Protein AF-A0A9D4T448-F1 (afdb_monomer)

Foldseek 3Di:
DPQDALVNLLVVVVVVCVVCVVVVHRDQEQEDEDDQRPSNVVSCCVPRVNHHYCNPDDPDDPPVVVVVLVVQCVQLVHNDDDPVSSVVSVVVVVVLVVVQVVCVVVVHDGDDDDDD

Solvent-accessible surface area (backbone atoms only — not comparable to full-atom values): 7043 Å² total; per-residue (Å²): 134,86,80,75,52,34,68,61,38,36,56,51,51,50,52,53,52,51,54,31,48,77,71,72,40,82,86,75,60,65,62,45,80,53,87,71,45,64,32,49,55,51,24,44,50,71,78,39,72,84,32,46,72,44,65,82,75,70,100,69,73,70,58,64,63,50,48,48,50,54,50,45,25,66,73,63,70,34,98,72,77,47,71,65,60,47,52,54,46,51,53,53,52,48,55,50,50,51,53,46,50,54,34,47,76,71,70,41,82,78,82,75,81,78,86,128

Organism: Rhipicephalus sanguineus (NCBI:txid34632)

Secondary structure (DSSP, 8-state):
--PPPHHHHHHHHHHHHHHHHHTT-----SEEEE-S-HHHHHHHHHH-TTSEEEES-SSS-THHHHHHHHHHHHHHT-SS--HHHHHHHHHHHHHHHHHHHHHHHTTPPP-PPPP-

Structure (mmCIF, N/CA/C/O backbone):
data_AF-A0A9D4T448-F1
#
_entry.id   AF-A0A9D4T448-F1
#
loop_
_atom_site.group_PDB
_atom_site.id
_atom_site.type_symbol
_atom_site.label_atom_id
_atom_site.label_alt_id
_atom_site.label_comp_id
_atom_site.label_asym_id
_atom_site.label_entity_id
_atom_site.label_seq_id
_atom_site.pdbx_PDB_ins_code
_atom_site.Cartn_x
_atom_site.Cartn_y
_atom_site.Cartn_z
_atom_site.oc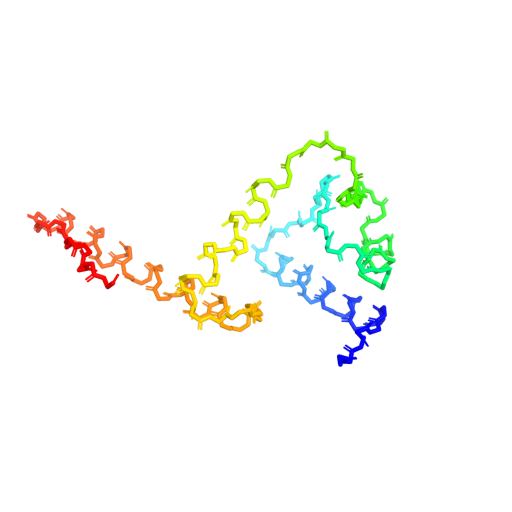cupancy
_atom_site.B_iso_or_equiv
_atom_site.auth_seq_id
_atom_site.auth_comp_id
_atom_site.auth_asym_id
_atom_site.auth_atom_id
_atom_site.pdbx_PDB_model_num
ATOM 1 N N . MET A 1 1 ? 7.227 -16.000 -15.521 1.00 40.38 1 MET A N 1
ATOM 2 C CA . MET A 1 1 ? 7.016 -14.751 -14.760 1.00 40.38 1 MET A CA 1
ATOM 3 C C . MET A 1 1 ? 7.198 -13.577 -15.703 1.00 40.38 1 MET A C 1
ATOM 5 O O . MET A 1 1 ? 8.292 -13.393 -16.220 1.00 40.38 1 MET A O 1
ATOM 9 N N . THR A 1 2 ? 6.144 -12.819 -15.985 1.00 46.72 2 THR A N 1
ATOM 10 C CA . THR A 1 2 ? 6.261 -11.527 -16.672 1.00 46.72 2 THR A CA 1
ATOM 11 C C . THR A 1 2 ? 6.804 -10.508 -15.675 1.00 46.72 2 THR A C 1
ATOM 13 O O . THR A 1 2 ? 6.086 -10.143 -14.747 1.00 46.72 2 THR A O 1
ATOM 16 N N . ARG A 1 3 ? 8.065 -10.084 -15.830 1.00 58.16 3 ARG A N 1
ATOM 17 C CA . ARG A 1 3 ? 8.620 -8.966 -15.052 1.00 58.16 3 ARG A CA 1
ATOM 18 C C . ARG A 1 3 ? 7.799 -7.716 -15.364 1.00 58.16 3 ARG A C 1
ATOM 20 O O . ARG A 1 3 ? 7.632 -7.381 -16.538 1.00 58.16 3 ARG A O 1
ATOM 27 N N . ARG A 1 4 ? 7.245 -7.069 -14.339 1.00 72.38 4 ARG A N 1
ATOM 28 C CA . ARG A 1 4 ? 6.540 -5.795 -14.508 1.00 72.38 4 ARG A CA 1
ATOM 29 C C . ARG A 1 4 ? 7.569 -4.717 -14.864 1.00 72.38 4 ARG A C 1
ATOM 31 O O . ARG A 1 4 ? 8.710 -4.760 -14.408 1.00 72.38 4 ARG A O 1
ATOM 38 N N . THR A 1 5 ? 7.200 -3.796 -15.749 1.00 84.25 5 THR A N 1
ATOM 39 C CA . THR A 1 5 ? 8.082 -2.692 -16.149 1.00 84.25 5 THR A CA 1
ATOM 40 C C . THR A 1 5 ? 7.976 -1.553 -15.141 1.00 84.25 5 THR A C 1
ATOM 42 O O . THR A 1 5 ? 6.965 -1.422 -14.455 1.00 84.25 5 THR A O 1
ATOM 45 N N . GLN A 1 6 ? 8.997 -0.699 -15.075 1.00 83.38 6 GLN A N 1
ATOM 46 C CA . GLN A 1 6 ? 8.967 0.509 -14.243 1.00 83.38 6 GLN A CA 1
ATOM 47 C C . GLN A 1 6 ? 7.743 1.379 -14.561 1.00 83.38 6 GLN A C 1
ATOM 49 O O . GLN A 1 6 ? 7.033 1.773 -13.648 1.00 83.38 6 GLN A O 1
ATOM 54 N N . VAL A 1 7 ? 7.429 1.562 -15.847 1.00 82.94 7 VAL A N 1
ATOM 55 C CA . VAL A 1 7 ? 6.253 2.320 -16.312 1.00 82.94 7 VAL A CA 1
ATOM 56 C C . VAL A 1 7 ? 4.942 1.762 -15.745 1.00 82.94 7 VAL A C 1
ATOM 58 O O . VAL A 1 7 ? 4.047 2.518 -15.387 1.00 82.94 7 VAL A O 1
ATOM 61 N N . ALA A 1 8 ? 4.820 0.435 -15.629 1.00 83.12 8 ALA A N 1
ATOM 62 C CA . ALA A 1 8 ? 3.631 -0.175 -15.039 1.00 83.12 8 ALA A CA 1
ATOM 63 C C . ALA A 1 8 ? 3.517 0.111 -13.531 1.00 83.12 8 ALA A C 1
ATOM 65 O O . ALA A 1 8 ? 2.406 0.271 -13.030 1.00 83.12 8 ALA A O 1
ATOM 66 N N . TYR A 1 9 ? 4.644 0.180 -12.815 1.00 84.75 9 TYR A N 1
ATOM 67 C CA . TYR A 1 9 ? 4.665 0.579 -11.407 1.00 84.75 9 TYR A CA 1
ATOM 68 C C . TYR A 1 9 ? 4.396 2.072 -11.224 1.00 84.75 9 TYR A C 1
ATOM 70 O O . TYR A 1 9 ? 3.668 2.435 -10.308 1.00 84.75 9 TYR A O 1
ATOM 78 N N . GLU A 1 10 ? 4.932 2.925 -12.097 1.00 85.81 10 GLU A N 1
ATOM 79 C CA . GLU A 1 10 ? 4.666 4.366 -12.071 1.00 85.81 10 GLU A CA 1
ATOM 80 C C . GLU A 1 10 ? 3.167 4.637 -12.238 1.00 85.81 10 GLU A C 1
ATOM 82 O O . GLU A 1 10 ? 2.570 5.265 -11.370 1.00 85.81 10 GLU A O 1
ATOM 87 N N . ALA A 1 11 ? 2.534 4.044 -13.257 1.00 85.19 11 ALA A N 1
ATOM 88 C CA . ALA A 1 11 ? 1.092 4.171 -13.471 1.00 85.19 11 ALA A CA 1
ATOM 89 C C . ALA A 1 11 ? 0.267 3.690 -12.261 1.00 85.19 11 ALA A C 1
ATOM 91 O O . ALA A 1 11 ? -0.695 4.341 -11.860 1.00 85.19 11 ALA A O 1
ATOM 92 N N . LEU A 1 12 ? 0.662 2.569 -11.646 1.00 84.75 12 LEU A N 1
ATOM 93 C CA . LEU A 1 12 ? 0.001 2.048 -10.447 1.00 84.75 12 LEU A CA 1
ATOM 94 C C . LEU A 1 12 ? 0.110 3.022 -9.266 1.00 84.75 12 LEU A C 1
ATOM 96 O O . LEU A 1 12 ? -0.874 3.272 -8.573 1.00 84.75 12 LEU A O 1
ATOM 100 N N . PHE A 1 13 ? 1.307 3.538 -8.998 1.00 86.25 13 PHE A N 1
ATOM 101 C CA . PHE A 1 13 ? 1.534 4.432 -7.868 1.00 86.25 13 PHE A CA 1
ATOM 102 C C . PHE A 1 13 ? 0.878 5.799 -8.079 1.00 86.25 13 PHE A C 1
ATOM 104 O O . PHE A 1 13 ? 0.330 6.344 -7.125 1.00 86.25 13 PHE A O 1
ATOM 111 N N . GLU A 1 14 ? 0.851 6.320 -9.306 1.00 86.94 14 GLU A N 1
ATOM 112 C CA . GLU A 1 14 ? 0.075 7.515 -9.650 1.00 86.94 14 GLU A CA 1
ATOM 113 C C . GLU A 1 14 ? -1.417 7.320 -9.371 1.00 86.94 14 GLU A C 1
ATOM 115 O O . GLU A 1 14 ? -2.043 8.179 -8.754 1.00 86.94 14 GLU A O 1
ATOM 120 N N . GLU A 1 15 ? -1.988 6.173 -9.747 1.00 87.94 15 GLU A N 1
ATOM 121 C CA . GLU A 1 15 ? -3.394 5.871 -9.469 1.00 87.94 15 GLU A CA 1
ATOM 122 C C . GLU A 1 15 ? -3.677 5.804 -7.959 1.00 87.94 15 GLU A C 1
ATOM 124 O O . GLU A 1 15 ? -4.688 6.329 -7.491 1.00 87.94 15 GLU A O 1
ATOM 129 N N . VAL A 1 16 ? -2.750 5.250 -7.171 1.00 84.62 16 VAL A N 1
ATOM 130 C CA . VAL A 1 16 ? -2.836 5.246 -5.701 1.00 84.62 16 VAL A CA 1
ATOM 131 C C . VAL A 1 16 ? -2.771 6.663 -5.121 1.00 84.62 16 VAL A C 1
ATOM 133 O O . VAL A 1 16 ? -3.535 6.982 -4.207 1.00 84.62 16 VAL A O 1
ATOM 136 N N . LEU A 1 17 ? -1.881 7.519 -5.631 1.00 85.38 17 LEU A N 1
ATOM 137 C CA . LEU A 1 17 ? -1.758 8.909 -5.181 1.00 85.38 17 LEU A CA 1
ATOM 138 C C . LEU A 1 17 ? -3.004 9.727 -5.529 1.00 85.38 17 LEU A C 1
ATOM 140 O O . LEU A 1 17 ? -3.503 10.456 -4.673 1.00 85.38 17 LEU A O 1
ATOM 144 N N . ASN A 1 18 ? -3.534 9.561 -6.742 1.00 87.38 18 ASN A N 1
ATOM 145 C CA . ASN A 1 18 ? -4.764 10.215 -7.185 1.00 87.38 18 ASN A CA 1
ATOM 146 C C . ASN A 1 18 ? -5.952 9.781 -6.325 1.00 87.38 18 ASN A C 1
ATOM 148 O O . ASN A 1 18 ? -6.665 10.627 -5.794 1.00 87.38 18 ASN A O 1
ATOM 152 N N . PHE A 1 19 ? -6.103 8.476 -6.084 1.00 83.38 19 PHE A N 1
ATOM 153 C CA . PHE A 1 19 ? -7.148 7.960 -5.205 1.00 83.38 19 PHE A CA 1
ATOM 154 C C . PHE A 1 19 ? -7.050 8.538 -3.785 1.00 83.38 19 PHE A C 1
ATOM 156 O O . PHE A 1 19 ? -8.054 8.925 -3.189 1.00 83.38 19 PHE A O 1
ATOM 163 N N . ALA A 1 20 ? -5.840 8.631 -3.228 1.00 79.56 20 ALA A N 1
ATOM 164 C CA . ALA A 1 20 ? -5.651 9.228 -1.913 1.00 79.56 20 ALA A CA 1
ATOM 165 C C . ALA A 1 20 ? -6.014 10.719 -1.907 1.00 79.56 20 ALA A C 1
ATOM 167 O O . ALA A 1 20 ? -6.744 11.157 -1.014 1.00 79.56 20 ALA A O 1
ATOM 168 N N . ALA A 1 21 ? -5.596 11.471 -2.927 1.00 82.56 21 ALA A N 1
ATOM 169 C CA . ALA A 1 21 ? -5.951 12.877 -3.083 1.00 82.56 21 ALA A CA 1
ATOM 170 C C . ALA A 1 21 ? -7.474 13.079 -3.186 1.00 82.56 21 ALA A C 1
ATOM 172 O O . ALA A 1 21 ? -8.010 13.950 -2.500 1.00 82.56 21 ALA A O 1
ATOM 173 N N . ASP A 1 22 ? -8.175 12.224 -3.935 1.00 87.12 22 ASP A N 1
ATOM 174 C CA . ASP A 1 22 ? -9.639 12.243 -4.067 1.00 87.12 22 ASP A CA 1
ATOM 175 C C . ASP A 1 22 ? -10.350 11.992 -2.728 1.00 87.12 22 ASP A C 1
ATOM 177 O O . ASP A 1 22 ? -11.432 12.520 -2.473 1.00 87.12 22 ASP A O 1
ATOM 181 N N . THR A 1 23 ? -9.723 11.227 -1.829 1.00 85.56 23 THR A N 1
ATOM 182 C CA . THR A 1 23 ? -10.215 11.013 -0.455 1.00 85.56 23 THR A CA 1
ATOM 183 C C . THR A 1 23 ? -9.786 12.102 0.537 1.00 85.56 23 THR A C 1
ATOM 185 O O . THR A 1 23 ? -10.082 12.002 1.728 1.00 85.56 23 THR A O 1
ATOM 188 N N . GLY A 1 24 ? -9.094 13.149 0.075 1.00 85.62 24 GLY A N 1
ATOM 189 C CA . GLY A 1 24 ? -8.558 14.223 0.915 1.00 85.62 24 GLY A CA 1
ATOM 190 C C . GLY A 1 24 ? -7.309 13.831 1.714 1.00 85.62 24 GLY A C 1
ATOM 191 O O . GLY A 1 24 ? -6.911 14.553 2.629 1.00 85.62 24 GLY A O 1
ATOM 192 N N . LEU A 1 25 ? -6.683 12.697 1.390 1.00 81.00 25 LEU A N 1
ATOM 193 C CA . LEU A 1 25 ? -5.474 12.201 2.036 1.00 81.00 25 LEU A CA 1
ATOM 194 C C . LEU A 1 25 ? -4.242 12.537 1.186 1.00 81.00 25 LEU A C 1
ATOM 196 O O . LEU A 1 25 ? -3.976 11.911 0.164 1.00 81.00 25 LEU A O 1
ATOM 200 N N . ALA A 1 26 ? -3.431 13.487 1.649 1.00 78.31 26 ALA A N 1
ATOM 201 C CA . ALA A 1 26 ? -2.123 13.743 1.054 1.00 78.31 26 ALA A CA 1
ATOM 202 C C . ALA A 1 26 ? -1.121 12.660 1.498 1.00 78.31 26 ALA A C 1
ATOM 204 O O . ALA A 1 26 ? -0.536 12.737 2.582 1.00 78.31 26 ALA A O 1
ATOM 205 N N . LEU A 1 27 ? -0.933 11.631 0.668 1.00 75.75 27 LEU A N 1
ATOM 206 C CA . LEU A 1 27 ? 0.071 10.592 0.900 1.00 75.75 27 LEU A CA 1
ATOM 207 C C . LEU A 1 27 ? 1.483 11.179 0.768 1.00 75.75 27 LEU A C 1
ATOM 209 O O . LEU A 1 27 ? 1.978 11.408 -0.329 1.00 75.75 27 LEU A O 1
ATOM 213 N N . ASN A 1 28 ? 2.144 11.378 1.907 1.00 78.81 28 ASN A N 1
ATOM 214 C CA . ASN A 1 28 ? 3.572 11.690 1.981 1.00 78.81 28 ASN A CA 1
ATOM 215 C C . ASN A 1 28 ? 4.267 10.731 2.964 1.00 78.81 28 ASN A C 1
ATOM 217 O O . ASN A 1 28 ? 4.613 11.117 4.088 1.00 78.81 28 ASN A O 1
ATOM 221 N N . PRO A 1 29 ? 4.385 9.439 2.609 1.00 79.69 29 PRO A N 1
ATOM 222 C CA . PRO A 1 29 ? 5.019 8.465 3.481 1.00 79.69 29 PRO A CA 1
ATOM 223 C C . PRO A 1 29 ? 6.508 8.789 3.630 1.00 79.69 29 PRO A C 1
ATOM 225 O O . PR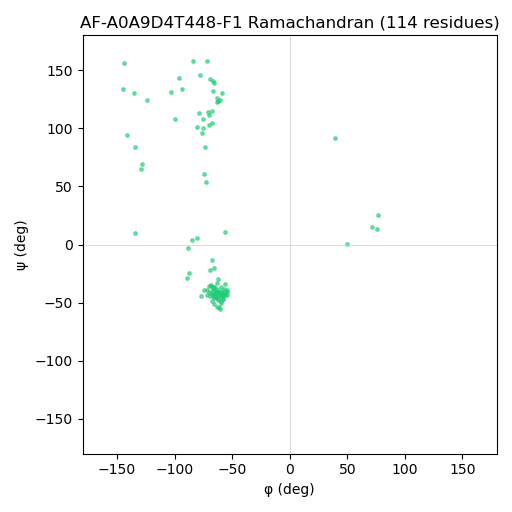O A 1 29 ? 7.219 8.964 2.647 1.00 79.69 29 PRO A O 1
ATOM 228 N N . LYS A 1 30 ? 7.023 8.808 4.862 1.00 74.00 30 LYS A N 1
ATOM 229 C CA . LYS A 1 30 ? 8.473 8.946 5.094 1.00 74.00 30 LYS A CA 1
ATOM 230 C C . LYS A 1 30 ? 9.258 7.709 4.662 1.00 74.00 30 LYS A C 1
ATOM 232 O O . LYS A 1 30 ? 10.454 7.795 4.424 1.00 74.00 30 LYS A O 1
ATOM 237 N N . THR A 1 31 ? 8.594 6.560 4.574 1.00 75.75 31 THR A N 1
ATOM 238 C CA . THR A 1 31 ? 9.237 5.274 4.319 1.00 75.75 31 THR A CA 1
ATOM 239 C C . THR A 1 31 ? 8.336 4.397 3.463 1.00 75.75 31 THR A C 1
ATOM 241 O O . THR A 1 31 ? 7.148 4.271 3.757 1.00 75.75 31 THR A O 1
ATOM 244 N N . VAL A 1 32 ?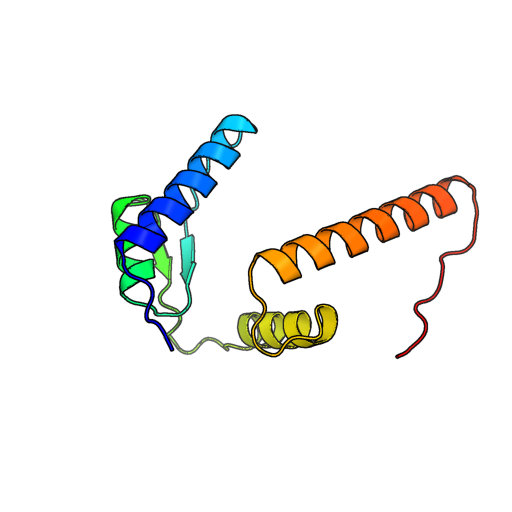 8.906 3.770 2.433 1.00 72.56 32 VAL A N 1
ATOM 245 C CA . VAL A 1 32 ? 8.215 2.816 1.556 1.00 72.56 32 VAL A CA 1
ATOM 246 C C . VAL A 1 32 ? 8.988 1.499 1.557 1.00 72.56 32 VAL A C 1
ATOM 248 O O . VAL A 1 32 ? 10.186 1.483 1.286 1.00 72.56 32 VAL A O 1
ATOM 251 N N . SER A 1 33 ? 8.307 0.401 1.889 1.00 75.38 33 SER A N 1
ATOM 252 C CA . SER A 1 33 ? 8.853 -0.962 1.855 1.00 75.38 33 SER A CA 1
ATOM 253 C C . SER A 1 33 ? 8.328 -1.675 0.612 1.00 75.38 33 SER A C 1
ATOM 255 O O . SER A 1 33 ? 7.132 -1.614 0.328 1.00 75.38 33 SER A O 1
ATOM 257 N N . THR A 1 34 ? 9.221 -2.310 -0.147 1.00 73.06 34 THR A N 1
ATOM 258 C CA . THR A 1 34 ? 8.888 -3.010 -1.395 1.00 73.06 34 THR A CA 1
ATOM 259 C C . THR A 1 34 ? 9.741 -4.265 -1.557 1.00 73.06 34 THR A C 1
ATOM 261 O O . THR A 1 34 ? 10.849 -4.367 -1.028 1.00 73.06 34 THR A O 1
ATOM 264 N N . ASP A 1 35 ? 9.230 -5.213 -2.328 1.00 63.09 35 ASP A N 1
ATOM 265 C CA . ASP A 1 35 ? 9.789 -6.529 -2.633 1.00 63.09 35 ASP A CA 1
ATOM 266 C C . ASP A 1 35 ? 10.996 -6.501 -3.592 1.00 63.09 35 ASP A C 1
ATOM 268 O O . ASP A 1 35 ? 10.997 -7.196 -4.595 1.00 63.09 35 ASP A O 1
ATOM 272 N N . PHE A 1 36 ? 12.045 -5.719 -3.305 1.00 62.88 36 PHE A N 1
ATOM 273 C CA . PHE A 1 36 ? 13.325 -5.652 -4.052 1.00 62.88 36 PHE A CA 1
ATOM 274 C C . PHE A 1 36 ? 13.266 -5.485 -5.586 1.00 62.88 36 PHE A C 1
ATOM 276 O O . PHE A 1 36 ? 14.317 -5.423 -6.232 1.00 62.88 36 PHE A O 1
ATOM 283 N N . GLU A 1 37 ? 12.088 -5.402 -6.202 1.00 74.50 37 GLU A N 1
ATOM 284 C CA . GLU A 1 37 ? 11.961 -5.273 -7.639 1.00 74.50 37 GLU A CA 1
ATOM 285 C C . GLU A 1 37 ? 12.508 -3.910 -8.052 1.00 74.50 37 GLU A C 1
ATOM 287 O O . GLU A 1 37 ? 11.974 -2.859 -7.700 1.00 74.50 37 GLU A O 1
ATOM 292 N N . LEU A 1 38 ? 13.596 -3.924 -8.826 1.00 74.25 38 LEU A N 1
ATOM 293 C CA . LEU A 1 38 ? 14.285 -2.706 -9.255 1.00 74.25 38 LEU A CA 1
ATOM 294 C C . LEU A 1 38 ? 13.340 -1.736 -9.985 1.00 74.25 38 LEU A C 1
ATOM 296 O O . LEU A 1 38 ? 13.461 -0.524 -9.834 1.00 74.25 38 LEU A O 1
ATOM 300 N N . ALA A 1 39 ? 12.375 -2.274 -10.735 1.00 77.88 39 ALA A N 1
ATOM 301 C CA . ALA A 1 39 ? 11.344 -1.497 -11.414 1.00 77.88 39 ALA A CA 1
ATOM 302 C C . ALA A 1 39 ? 10.428 -0.744 -10.431 1.00 77.88 39 ALA A C 1
ATOM 304 O O . ALA A 1 39 ? 10.156 0.435 -10.650 1.00 77.88 39 ALA A O 1
ATOM 305 N N . ALA A 1 40 ? 10.007 -1.391 -9.339 1.00 77.94 40 ALA A N 1
ATOM 306 C CA . ALA A 1 40 ? 9.192 -0.776 -8.293 1.00 77.94 40 ALA A CA 1
ATOM 307 C C . ALA A 1 40 ? 9.992 0.265 -7.499 1.00 77.94 40 ALA A C 1
ATOM 309 O O . ALA A 1 40 ? 9.521 1.379 -7.287 1.00 77.94 40 ALA A O 1
ATOM 310 N N . ILE A 1 41 ? 11.238 -0.058 -7.132 1.00 79.56 41 ILE A N 1
ATOM 311 C CA . ILE A 1 41 ? 12.146 0.863 -6.431 1.00 79.56 41 ILE A CA 1
ATOM 312 C C . ILE A 1 41 ? 12.356 2.143 -7.244 1.00 79.56 41 ILE A C 1
ATOM 314 O O . ILE A 1 41 ? 12.277 3.242 -6.695 1.00 79.56 41 ILE A O 1
ATOM 318 N N . ASN A 1 42 ? 12.618 2.014 -8.547 1.00 83.00 42 ASN A N 1
ATOM 319 C CA . ASN A 1 42 ? 12.827 3.169 -9.414 1.00 83.00 42 ASN A CA 1
ATOM 320 C C . ASN A 1 42 ? 11.554 4.007 -9.557 1.00 83.00 42 ASN A C 1
ATOM 322 O O . ASN A 1 42 ? 11.629 5.223 -9.429 1.00 83.00 42 ASN A O 1
ATOM 326 N N . ALA A 1 43 ? 10.394 3.369 -9.732 1.00 84.88 43 ALA A N 1
ATOM 327 C CA . ALA A 1 43 ? 9.112 4.065 -9.799 1.00 84.88 43 ALA A CA 1
ATOM 328 C C . ALA A 1 43 ? 8.808 4.859 -8.512 1.00 84.88 43 ALA A C 1
ATOM 330 O O . ALA A 1 43 ? 8.405 6.019 -8.580 1.00 84.88 43 ALA A O 1
ATOM 331 N N . ILE A 1 44 ? 9.070 4.276 -7.334 1.00 84.69 44 ILE A N 1
ATOM 332 C CA . ILE A 1 44 ? 8.909 4.969 -6.044 1.00 84.69 44 ILE A CA 1
ATOM 333 C C . ILE A 1 44 ? 9.853 6.170 -5.957 1.00 84.69 44 ILE A C 1
ATOM 335 O O . ILE A 1 44 ? 9.431 7.240 -5.539 1.00 84.69 44 ILE A O 1
ATOM 339 N N . ARG A 1 45 ? 11.114 6.033 -6.380 1.00 83.88 45 ARG A N 1
ATOM 340 C CA . ARG A 1 45 ? 12.073 7.152 -6.380 1.00 83.88 45 ARG A CA 1
ATOM 341 C C . ARG A 1 45 ? 11.660 8.289 -7.314 1.00 83.88 45 ARG A C 1
ATOM 343 O O . ARG A 1 45 ? 11.942 9.440 -6.998 1.00 83.88 45 ARG A O 1
ATOM 350 N N . THR A 1 46 ? 11.012 7.973 -8.436 1.00 86.56 46 THR A N 1
ATOM 351 C CA . THR A 1 46 ? 10.470 8.973 -9.365 1.00 86.56 46 THR A CA 1
ATOM 352 C C . THR A 1 46 ? 9.311 9.746 -8.733 1.00 86.56 46 THR A C 1
ATOM 354 O O . THR A 1 46 ? 9.295 10.973 -8.778 1.00 86.56 46 THR A O 1
ATOM 357 N N . LEU A 1 47 ? 8.346 9.039 -8.138 1.00 83.62 47 LEU A N 1
ATOM 358 C CA . LEU A 1 47 ? 7.077 9.628 -7.690 1.00 83.62 47 LEU A CA 1
ATOM 359 C C . LEU A 1 47 ? 7.117 10.177 -6.261 1.00 83.62 47 LEU A C 1
ATOM 361 O O . LEU A 1 47 ? 6.394 11.113 -5.932 1.00 83.62 47 LEU A O 1
ATOM 365 N N . LEU A 1 48 ? 7.963 9.603 -5.411 1.00 84.25 48 LEU A N 1
ATOM 366 C CA . LEU A 1 48 ? 8.087 9.919 -3.992 1.00 84.25 48 LEU A CA 1
ATOM 367 C C . LEU A 1 48 ? 9.561 10.179 -3.632 1.00 84.25 48 LEU A C 1
ATOM 369 O O . LEU A 1 48 ? 10.163 9.431 -2.857 1.00 84.25 48 LEU A O 1
ATOM 373 N N . PRO A 1 49 ? 10.175 11.246 -4.174 1.00 81.12 49 PRO A N 1
ATOM 374 C CA . PRO A 1 49 ? 11.607 11.507 -4.009 1.00 81.12 49 PRO A CA 1
ATOM 375 C C . PRO A 1 49 ? 12.011 11.821 -2.560 1.00 81.12 49 PRO A C 1
ATOM 377 O O . PRO A 1 49 ? 13.180 11.696 -2.206 1.00 81.12 49 PRO A O 1
ATOM 380 N N . SER A 1 50 ? 11.060 12.234 -1.717 1.00 77.12 50 SER A N 1
ATOM 381 C CA . SER A 1 50 ? 11.268 12.513 -0.291 1.00 77.12 50 SER A CA 1
ATOM 382 C C . SER A 1 50 ? 11.094 11.293 0.617 1.00 77.12 50 SER A C 1
ATOM 384 O O . SER A 1 50 ? 11.255 11.421 1.831 1.00 77.12 50 SER A O 1
ATOM 386 N N . SER A 1 51 ? 10.722 10.138 0.067 1.00 78.44 51 SER A N 1
ATOM 387 C CA . SER A 1 51 ? 10.502 8.916 0.833 1.00 78.44 51 SER A CA 1
ATOM 388 C C . SER A 1 51 ? 11.764 8.061 0.868 1.00 78.44 51 SER A C 1
ATOM 390 O O . SER A 1 51 ? 12.366 7.769 -0.166 1.00 78.44 51 SER A O 1
ATOM 392 N N . ASP A 1 52 ? 12.121 7.569 2.053 1.00 72.44 52 ASP A N 1
ATOM 393 C CA . ASP A 1 52 ? 13.162 6.557 2.180 1.00 72.44 52 ASP A CA 1
ATOM 394 C C . ASP A 1 52 ? 12.635 5.222 1.641 1.00 72.44 52 ASP A C 1
ATOM 396 O O . ASP A 1 52 ? 11.713 4.616 2.199 1.00 72.44 52 ASP A O 1
ATOM 400 N N . VAL A 1 53 ? 13.222 4.747 0.541 1.00 64.62 53 VAL A N 1
ATOM 401 C CA . VAL A 1 53 ? 12.915 3.417 0.007 1.00 64.62 53 VAL A CA 1
ATOM 402 C C . VAL A 1 53 ? 13.706 2.386 0.799 1.00 64.62 53 VAL A C 1
ATOM 404 O O . VAL A 1 53 ? 14.905 2.193 0.575 1.00 64.62 53 VAL A O 1
ATOM 407 N N . LEU A 1 54 ? 13.033 1.716 1.733 1.00 60.41 54 LEU A N 1
ATOM 408 C CA . LEU A 1 54 ? 13.591 0.563 2.422 1.00 60.41 54 LEU A CA 1
ATOM 409 C C . LEU A 1 54 ? 13.560 -0.632 1.473 1.00 60.41 54 LEU A C 1
ATOM 411 O O . LEU A 1 54 ? 12.539 -1.286 1.269 1.00 60.41 54 LEU A O 1
ATOM 415 N N . VAL A 1 55 ? 14.726 -0.890 0.893 1.00 54.47 55 VAL A N 1
ATOM 416 C CA . VAL A 1 55 ? 15.046 -2.113 0.167 1.00 54.47 55 VAL A CA 1
ATOM 417 C C . VAL A 1 55 ? 15.358 -3.176 1.224 1.00 54.47 55 VAL A C 1
ATOM 419 O O . VAL A 1 55 ? 16.311 -3.024 1.988 1.00 54.47 55 VAL A O 1
ATOM 422 N N . ASP A 1 56 ? 14.515 -4.197 1.337 1.00 47.72 56 ASP A N 1
ATOM 423 C CA . ASP A 1 56 ? 14.359 -5.026 2.542 1.00 47.72 56 ASP A CA 1
ATOM 424 C C . ASP A 1 56 ? 15.506 -6.038 2.793 1.00 47.72 56 ASP A C 1
ATOM 426 O O . ASP A 1 56 ? 15.300 -7.245 2.764 1.00 47.72 56 ASP A O 1
ATOM 430 N N . GLY A 1 57 ? 16.755 -5.579 2.979 1.00 45.59 57 GLY A N 1
ATOM 431 C CA . GLY A 1 57 ? 17.968 -6.422 2.924 1.00 45.59 57 GLY A CA 1
ATOM 432 C C . GLY A 1 57 ? 19.023 -6.244 4.019 1.00 45.59 57 GLY A C 1
ATOM 433 O O . GLY A 1 57 ? 20.102 -6.822 3.902 1.00 45.59 57 GLY A O 1
ATOM 434 N N . PHE A 1 58 ? 18.754 -5.494 5.091 1.00 39.88 58 PHE A N 1
ATOM 435 C CA . PHE A 1 58 ? 19.616 -5.517 6.285 1.00 39.88 58 PHE A CA 1
ATOM 436 C C . PHE A 1 58 ? 19.049 -6.481 7.339 1.00 39.88 58 PHE A C 1
ATOM 438 O O . PHE A 1 58 ? 17.831 -6.572 7.486 1.00 39.88 58 PHE A O 1
ATOM 445 N N . PRO A 1 59 ? 19.896 -7.213 8.093 1.00 44.81 59 PRO A N 1
ATOM 446 C CA . PRO A 1 59 ? 19.465 -8.302 8.958 1.00 44.81 59 PRO A CA 1
ATOM 447 C C . PRO A 1 59 ? 18.764 -7.755 10.207 1.00 44.81 59 PRO A C 1
ATOM 449 O O . PRO A 1 59 ? 19.352 -7.615 11.276 1.00 44.81 59 PRO A O 1
ATOM 452 N N . ARG A 1 60 ? 17.473 -7.457 10.079 1.00 45.72 60 ARG A N 1
ATOM 453 C CA . ARG A 1 60 ? 16.520 -7.372 11.185 1.00 45.72 60 ARG A CA 1
ATOM 454 C C . ARG A 1 60 ? 15.256 -8.114 10.775 1.00 45.72 60 ARG A C 1
ATOM 456 O O . ARG A 1 60 ? 14.314 -7.524 10.281 1.00 45.72 60 ARG A O 1
ATOM 463 N N . GLY A 1 61 ? 15.306 -9.432 10.972 1.00 43.31 61 GLY A N 1
ATOM 464 C CA . GLY A 1 61 ? 14.168 -10.346 11.075 1.00 43.31 61 GLY A CA 1
ATOM 465 C C . GLY A 1 61 ? 12.996 -10.078 10.133 1.00 43.31 61 GLY A C 1
ATOM 466 O O . GLY A 1 61 ? 12.025 -9.439 10.527 1.00 43.31 61 GLY A O 1
ATOM 467 N N . ASN A 1 62 ? 13.036 -10.727 8.971 1.00 48.75 62 ASN A N 1
ATOM 468 C CA . ASN A 1 62 ? 11.975 -10.879 7.965 1.00 48.75 62 ASN A CA 1
ATOM 469 C C . ASN A 1 62 ? 10.659 -11.504 8.508 1.00 48.75 62 ASN A C 1
ATOM 471 O O . ASN A 1 62 ? 9.757 -11.868 7.764 1.00 48.75 62 ASN A O 1
ATOM 475 N N . ASN A 1 63 ? 10.515 -11.631 9.828 1.00 57.25 63 ASN A N 1
ATOM 476 C CA . ASN A 1 63 ? 9.420 -12.323 10.489 1.00 57.25 63 ASN A CA 1
ATOM 477 C C . ASN A 1 63 ? 8.080 -11.630 10.262 1.00 57.25 63 ASN A C 1
ATOM 479 O O . ASN A 1 63 ? 7.080 -12.315 10.134 1.00 57.25 63 ASN A O 1
ATOM 483 N N . ALA A 1 64 ? 8.029 -10.296 10.215 1.00 50.16 64 ALA A N 1
ATOM 484 C CA . ALA A 1 64 ? 6.760 -9.578 10.091 1.00 50.16 64 ALA A CA 1
ATOM 485 C C . ALA A 1 64 ? 6.210 -9.612 8.660 1.00 50.16 64 ALA A C 1
ATOM 487 O O . ALA A 1 64 ? 5.027 -9.884 8.473 1.00 50.16 64 ALA A O 1
ATOM 488 N N . VAL A 1 65 ? 7.065 -9.388 7.658 1.00 53.22 65 VAL A N 1
ATOM 489 C CA . VAL A 1 65 ? 6.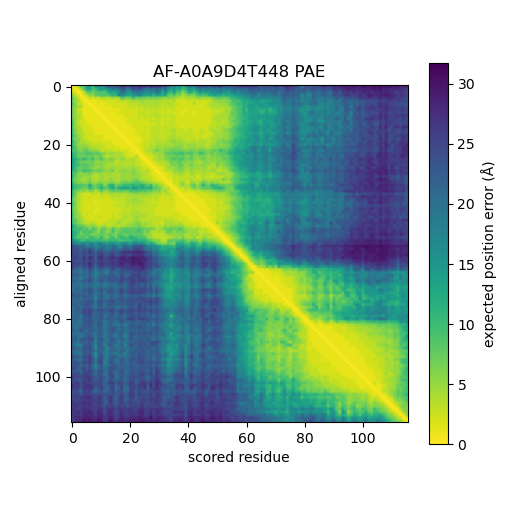683 -9.409 6.238 1.00 53.22 65 VAL A CA 1
ATOM 490 C C . VAL A 1 65 ? 6.416 -10.845 5.787 1.00 53.22 65 VAL A C 1
ATOM 492 O O . VAL A 1 65 ? 5.373 -11.103 5.192 1.00 53.22 65 VAL A O 1
ATOM 495 N N . GLN A 1 66 ? 7.260 -11.814 6.169 1.00 57.88 66 GLN A N 1
ATOM 496 C CA . GLN A 1 66 ? 6.974 -13.233 5.923 1.00 57.88 66 GLN A CA 1
ATOM 497 C C . GLN A 1 66 ? 5.736 -13.714 6.679 1.00 57.88 66 GLN A C 1
ATOM 499 O O . GLN A 1 66 ? 4.932 -14.431 6.091 1.00 57.88 66 GLN A O 1
ATOM 504 N N . ALA A 1 67 ? 5.523 -13.306 7.938 1.00 57.62 67 ALA A N 1
ATOM 505 C CA . ALA A 1 67 ? 4.289 -13.645 8.648 1.00 57.62 67 ALA A CA 1
ATOM 506 C C . ALA A 1 67 ? 3.071 -12.984 8.003 1.00 57.62 67 ALA A C 1
ATOM 508 O O . ALA A 1 67 ? 2.017 -13.606 7.950 1.00 57.62 67 ALA A O 1
ATOM 509 N N . LEU A 1 68 ? 3.187 -11.756 7.491 1.00 58.53 68 LEU A N 1
ATOM 510 C CA . LEU A 1 68 ? 2.109 -11.095 6.761 1.00 58.53 68 LEU A CA 1
ATOM 511 C C . LEU A 1 68 ? 1.816 -11.817 5.444 1.00 58.53 68 LEU A C 1
ATOM 513 O O . LEU A 1 68 ? 0.645 -12.045 5.151 1.00 58.53 68 LEU A O 1
ATOM 517 N N . HIS A 1 69 ? 2.840 -12.229 4.695 1.00 63.94 69 HIS A N 1
ATOM 518 C CA . HIS A 1 69 ? 2.682 -13.041 3.489 1.00 63.94 69 HIS A CA 1
ATOM 519 C C . HIS A 1 69 ? 2.022 -14.378 3.808 1.00 63.94 69 HIS A C 1
ATOM 521 O O . HIS A 1 69 ? 0.947 -14.643 3.286 1.00 63.94 69 HIS A O 1
ATOM 527 N N . GLN A 1 70 ? 2.576 -15.162 4.735 1.00 65.19 70 GLN A N 1
ATOM 528 C CA . GLN A 1 70 ? 2.001 -16.442 5.160 1.00 65.19 70 GLN A CA 1
ATOM 529 C C . GLN A 1 70 ? 0.564 -16.280 5.659 1.00 65.19 70 GLN A C 1
ATOM 531 O O . GLN A 1 70 ? -0.323 -17.053 5.309 1.00 65.19 70 GLN A O 1
ATOM 536 N N . ARG A 1 71 ? 0.291 -15.244 6.456 1.00 63.75 71 ARG A N 1
ATOM 537 C CA . ARG A 1 71 ? -1.054 -14.978 6.969 1.00 63.75 71 ARG A CA 1
ATOM 538 C C . ARG A 1 71 ? -2.011 -14.548 5.863 1.00 63.75 71 ARG A C 1
ATOM 540 O O . ARG A 1 71 ? -3.173 -14.936 5.911 1.00 63.75 71 ARG A O 1
ATOM 547 N N . SER A 1 72 ? -1.542 -13.790 4.877 1.00 62.31 72 SER A N 1
ATOM 548 C CA . SER A 1 72 ? -2.331 -13.409 3.704 1.00 62.31 72 SER A CA 1
ATOM 549 C C . SER A 1 72 ? -2.607 -14.619 2.815 1.00 62.31 72 SER A C 1
ATOM 551 O O . SER A 1 72 ? -3.744 -14.800 2.399 1.00 62.31 72 SER A O 1
ATOM 553 N N . GLU A 1 73 ? -1.630 -15.500 2.595 1.00 71.12 73 GLU A N 1
ATOM 554 C CA . GLU A 1 73 ? -1.824 -16.769 1.884 1.00 71.12 73 GLU A CA 1
ATOM 555 C C . GLU A 1 73 ? -2.866 -17.649 2.584 1.00 71.12 73 GLU A C 1
ATOM 557 O O . GLU A 1 73 ? -3.769 -18.161 1.927 1.00 71.12 73 GLU A O 1
ATOM 562 N N . ILE A 1 74 ? -2.804 -17.766 3.916 1.00 72.62 74 ILE A N 1
ATOM 563 C CA . ILE A 1 74 ? -3.785 -18.515 4.719 1.00 72.62 74 ILE A CA 1
ATOM 564 C C . ILE A 1 74 ? -5.180 -17.885 4.626 1.00 72.62 74 ILE A C 1
ATOM 566 O O . ILE A 1 74 ? -6.174 -18.594 4.481 1.00 72.62 74 ILE A O 1
ATOM 570 N N . LEU A 1 75 ? -5.274 -16.557 4.742 1.00 64.81 75 LEU A N 1
ATOM 571 C CA . LEU A 1 75 ? -6.555 -15.852 4.808 1.00 64.81 75 LEU A CA 1
ATOM 572 C C . LEU A 1 75 ? -7.248 -15.777 3.441 1.00 64.81 75 LEU A C 1
ATOM 574 O O . LEU A 1 75 ? -8.467 -15.911 3.358 1.00 64.81 75 LEU A O 1
ATOM 578 N N . VAL A 1 76 ? -6.470 -15.561 2.381 1.00 70.12 76 VAL A N 1
ATOM 579 C CA . VAL A 1 76 ? -6.950 -15.432 0.999 1.00 70.12 76 VAL A CA 1
ATOM 580 C C . VAL A 1 76 ? -7.044 -16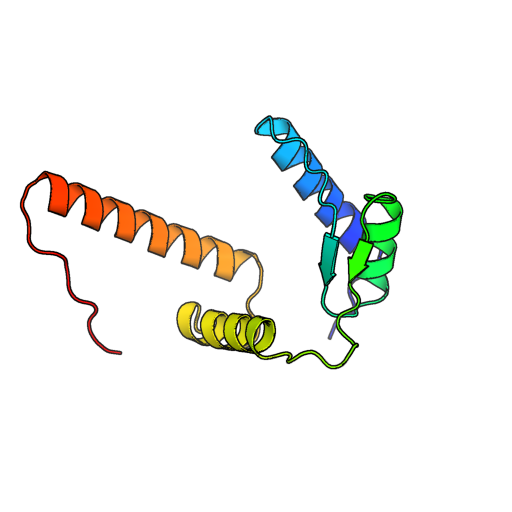.802 0.312 1.00 70.12 76 VAL A C 1
ATOM 582 O O . VAL A 1 76 ? -7.843 -16.971 -0.607 1.00 70.12 76 VAL A O 1
ATOM 585 N N . GLY A 1 77 ? -6.270 -17.796 0.762 1.00 71.88 77 GLY A N 1
ATOM 586 C CA . GLY A 1 77 ? -6.211 -19.139 0.177 1.00 71.88 77 GLY A CA 1
ATOM 587 C C . GLY A 1 77 ? -5.409 -19.214 -1.126 1.00 71.88 77 GLY A C 1
ATOM 588 O O . GLY A 1 77 ? -5.681 -20.079 -1.955 1.00 71.88 77 GLY A O 1
ATOM 589 N N . ALA A 1 78 ? -4.460 -18.298 -1.343 1.00 66.38 78 ALA A N 1
ATOM 590 C CA . ALA A 1 78 ? -3.676 -18.211 -2.575 1.00 66.38 78 ALA A CA 1
ATOM 591 C C . ALA A 1 78 ? -2.189 -18.003 -2.272 1.00 66.38 78 ALA A C 1
ATOM 593 O O . ALA A 1 78 ? -1.846 -17.082 -1.542 1.00 66.38 78 ALA A O 1
ATOM 594 N N . GLN A 1 79 ? -1.324 -18.810 -2.896 1.00 55.81 79 GLN A N 1
ATOM 595 C CA . GLN A 1 79 ? 0.140 -18.805 -2.717 1.00 55.81 79 GLN A CA 1
ATOM 596 C C . GLN A 1 79 ? 0.826 -17.524 -3.244 1.00 55.81 79 GLN A C 1
ATOM 598 O O . GLN A 1 79 ? 1.976 -17.253 -2.935 1.00 55.81 79 GLN A O 1
ATOM 603 N N . HIS A 1 80 ? 0.114 -16.709 -4.030 1.00 59.66 80 HIS A N 1
ATOM 604 C CA . HIS A 1 80 ? 0.554 -15.386 -4.474 1.00 59.66 80 HIS A CA 1
ATOM 605 C C . HIS A 1 80 ? -0.648 -14.440 -4.459 1.00 59.66 80 HIS A C 1
ATOM 607 O O . HIS A 1 80 ? -1.455 -14.406 -5.393 1.00 59.66 80 HIS A O 1
ATOM 613 N N . VAL A 1 81 ? -0.812 -13.717 -3.353 1.00 60.56 81 VAL A N 1
ATOM 614 C CA . VAL A 1 81 ? -1.950 -12.819 -3.151 1.00 60.56 81 VAL A CA 1
ATOM 615 C C . VAL A 1 81 ? -1.822 -11.604 -4.076 1.00 60.56 81 VAL A C 1
ATOM 617 O O . VAL A 1 81 ? -1.066 -10.678 -3.808 1.00 60.56 81 VAL A O 1
ATOM 620 N N . ASN A 1 82 ? -2.588 -11.596 -5.168 1.00 62.38 82 ASN A N 1
ATOM 621 C CA . ASN A 1 82 ? -2.767 -10.405 -6.000 1.00 62.38 82 ASN A CA 1
ATOM 622 C C . ASN A 1 82 ? -3.642 -9.362 -5.274 1.00 62.38 82 ASN A C 1
ATOM 624 O O . ASN A 1 82 ? -4.468 -9.706 -4.423 1.00 62.38 82 ASN A O 1
ATOM 628 N N . VAL A 1 83 ? -3.524 -8.091 -5.675 1.00 64.88 83 VAL A N 1
ATOM 629 C CA . VAL A 1 83 ? -4.256 -6.956 -5.075 1.00 64.88 83 VAL A C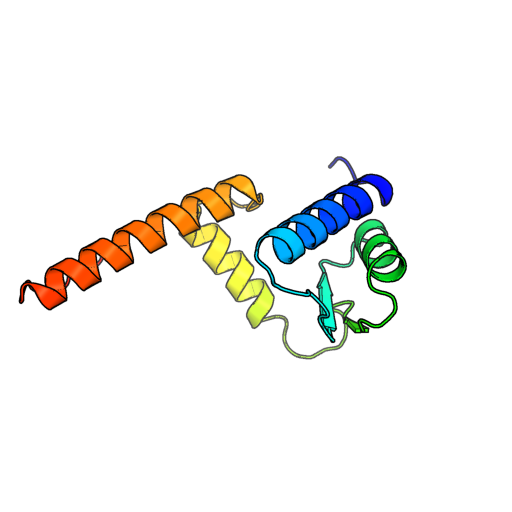A 1
ATOM 630 C C . VAL A 1 83 ? -5.777 -7.181 -5.061 1.00 64.88 83 VAL A C 1
ATOM 632 O O . VAL A 1 83 ? -6.434 -6.928 -4.056 1.00 64.88 83 VAL A O 1
ATOM 635 N N . PHE A 1 84 ? -6.354 -7.738 -6.129 1.00 68.62 84 PHE A N 1
ATOM 636 C CA . PHE A 1 84 ? -7.798 -7.996 -6.210 1.00 68.62 84 PHE A CA 1
ATOM 637 C C . PHE A 1 84 ? -8.308 -9.049 -5.198 1.00 68.62 84 PHE A C 1
ATOM 639 O O . PHE A 1 84 ? -9.257 -8.750 -4.463 1.00 68.62 84 PHE A O 1
ATOM 646 N N . PRO A 1 85 ? -7.711 -10.257 -5.097 1.00 67.75 85 PRO A N 1
ATOM 647 C CA . PRO A 1 85 ? -8.000 -11.201 -4.015 1.00 67.75 85 PRO A CA 1
ATOM 648 C C . PRO A 1 85 ? -7.831 -10.611 -2.612 1.00 67.75 85 PRO A C 1
ATOM 650 O O . PRO A 1 85 ? -8.660 -10.883 -1.740 1.00 67.75 85 PRO A O 1
ATOM 653 N N . LEU A 1 86 ? -6.808 -9.773 -2.399 1.00 72.56 86 LEU A N 1
ATOM 654 C CA . LEU A 1 86 ? -6.586 -9.098 -1.120 1.00 72.56 86 LEU A CA 1
ATOM 655 C C . LEU A 1 86 ? -7.745 -8.156 -0.780 1.00 72.56 86 LEU A C 1
ATOM 657 O O . LEU A 1 86 ? -8.376 -8.322 0.261 1.00 72.56 86 LEU A O 1
ATOM 661 N N . ILE A 1 87 ? -8.091 -7.237 -1.687 1.00 72.38 87 ILE A N 1
ATOM 662 C CA . ILE A 1 87 ? -9.201 -6.286 -1.510 1.00 72.38 87 ILE A CA 1
ATOM 663 C C . ILE A 1 87 ? -10.519 -7.029 -1.280 1.00 72.38 87 ILE A C 1
ATOM 665 O O . ILE A 1 87 ? -11.294 -6.671 -0.395 1.00 72.38 87 ILE A O 1
ATOM 669 N N . THR A 1 88 ? -10.776 -8.090 -2.046 1.00 72.69 88 THR A N 1
ATOM 670 C CA . THR A 1 88 ? -11.995 -8.900 -1.901 1.00 72.69 88 THR A CA 1
ATOM 671 C C . THR A 1 88 ? -12.075 -9.532 -0.512 1.00 72.69 88 THR A C 1
ATOM 673 O O . THR A 1 88 ? -13.138 -9.553 0.108 1.00 72.69 88 THR A O 1
ATOM 676 N N . THR A 1 89 ? -10.947 -10.022 -0.002 1.00 72.38 89 THR A N 1
ATOM 677 C CA . THR A 1 89 ? -10.863 -10.633 1.328 1.00 72.38 89 THR A CA 1
ATOM 678 C C . THR A 1 89 ? -11.017 -9.587 2.430 1.00 72.38 89 THR A C 1
ATOM 680 O O . THR A 1 89 ? -11.764 -9.815 3.379 1.00 72.38 89 THR A O 1
ATOM 683 N N . MET A 1 90 ? -10.407 -8.407 2.274 1.00 76.38 90 MET A N 1
ATOM 684 C CA . MET A 1 90 ? -10.565 -7.290 3.210 1.00 76.38 90 MET A CA 1
ATOM 685 C C . MET A 1 90 ? -12.015 -6.810 3.289 1.00 76.38 90 MET A C 1
ATOM 687 O O . MET A 1 90 ? -12.535 -6.653 4.388 1.00 76.38 90 MET A O 1
ATOM 691 N N . LYS A 1 91 ? -12.703 -6.667 2.148 1.00 78.06 91 LYS A N 1
ATOM 692 C CA . LYS A 1 91 ? -14.130 -6.304 2.115 1.00 78.06 91 LYS A CA 1
ATOM 693 C C . LYS A 1 91 ? -15.005 -7.319 2.855 1.00 78.06 91 LYS A C 1
ATOM 695 O O . LYS A 1 91 ? -15.921 -6.930 3.571 1.00 78.06 91 LYS A O 1
ATOM 700 N N . ARG A 1 92 ? -14.717 -8.618 2.716 1.00 79.50 92 ARG A N 1
ATOM 701 C CA . ARG A 1 92 ? -15.442 -9.678 3.440 1.00 79.50 92 ARG A CA 1
ATOM 702 C C . ARG A 1 92 ? -15.195 -9.629 4.946 1.00 79.50 92 ARG A C 1
ATOM 704 O O . ARG A 1 92 ? -16.140 -9.785 5.712 1.00 79.50 92 ARG A O 1
ATOM 711 N N . GLU A 1 93 ? -13.947 -9.437 5.372 1.00 79.00 93 GLU A N 1
ATOM 712 C CA . GLU A 1 93 ? -13.628 -9.316 6.800 1.00 79.00 93 GLU A CA 1
ATOM 713 C C . GLU A 1 93 ? -14.225 -8.039 7.403 1.00 79.00 93 GLU A C 1
ATOM 715 O O . GLU A 1 93 ? -14.746 -8.097 8.511 1.00 79.00 93 GLU A O 1
ATOM 720 N N . GLN A 1 94 ? -14.233 -6.921 6.671 1.00 79.25 94 GLN A N 1
ATOM 721 C CA . GLN A 1 94 ? -14.882 -5.689 7.118 1.00 79.25 94 GLN A CA 1
ATOM 722 C C . GLN A 1 94 ? -16.387 -5.887 7.333 1.00 79.25 94 GLN A C 1
ATOM 724 O O . GLN A 1 94 ? -16.861 -5.647 8.439 1.00 79.25 94 GLN A O 1
ATOM 729 N N . ALA A 1 95 ? -17.111 -6.399 6.329 1.00 81.50 95 ALA A N 1
ATOM 730 C CA . ALA A 1 95 ? -18.553 -6.644 6.434 1.00 81.50 95 ALA A CA 1
ATOM 731 C C . ALA A 1 95 ? -18.891 -7.551 7.628 1.00 81.50 95 ALA A C 1
ATOM 733 O O . ALA A 1 95 ? -19.830 -7.311 8.377 1.00 81.50 95 ALA A O 1
ATOM 734 N N . ARG A 1 96 ? -18.062 -8.571 7.864 1.00 83.12 96 ARG A N 1
ATOM 735 C CA . ARG A 1 96 ? -18.216 -9.448 9.022 1.00 83.12 96 ARG A CA 1
ATOM 736 C C . ARG A 1 96 ? -18.008 -8.713 10.350 1.00 83.12 96 ARG A C 1
ATOM 738 O O . ARG A 1 96 ? -18.733 -8.972 11.305 1.00 83.12 96 ARG A O 1
ATOM 745 N N . VAL A 1 97 ? -16.972 -7.882 10.456 1.00 79.06 97 VAL A N 1
ATOM 746 C CA . VAL A 1 97 ? -16.701 -7.123 11.686 1.00 79.06 97 VAL A CA 1
ATOM 747 C C . VAL A 1 97 ? -17.839 -6.149 11.965 1.00 79.06 97 VAL A C 1
ATOM 749 O O . VAL A 1 97 ? -18.250 -6.030 13.113 1.00 79.06 97 VAL A O 1
ATOM 752 N N . GLU A 1 98 ? -18.373 -5.504 10.931 1.00 85.06 98 GLU A N 1
ATOM 753 C CA . GLU A 1 98 ? -19.555 -4.644 11.023 1.00 85.06 98 GLU A CA 1
ATOM 754 C C . GLU A 1 98 ? -20.776 -5.424 11.530 1.00 85.06 98 GLU A C 1
ATOM 756 O O . GLU A 1 98 ? -21.367 -5.016 12.530 1.00 85.06 98 GLU A O 1
ATOM 761 N N . ASP A 1 99 ? -21.066 -6.600 10.965 1.00 85.19 99 ASP A N 1
ATOM 762 C CA . ASP A 1 99 ? -22.131 -7.489 11.453 1.00 85.19 99 ASP A CA 1
ATOM 763 C C . ASP A 1 99 ? -21.935 -7.890 12.930 1.00 85.19 99 ASP A C 1
ATOM 765 O O . ASP A 1 99 ? -22.884 -7.900 13.720 1.00 85.19 99 ASP A O 1
ATOM 769 N N . ASP A 1 100 ? -20.701 -8.222 13.329 1.00 81.81 100 ASP A N 1
ATOM 770 C CA . ASP A 1 100 ? -20.367 -8.582 14.713 1.00 81.81 100 ASP A CA 1
ATOM 771 C C . ASP A 1 100 ? -20.536 -7.377 15.664 1.00 81.81 100 ASP A C 1
ATOM 773 O O . ASP A 1 100 ? -21.017 -7.544 16.790 1.00 81.81 100 ASP A O 1
ATOM 777 N N . MET A 1 101 ? -20.167 -6.164 15.230 1.00 79.62 101 MET A N 1
ATOM 778 C CA . MET A 1 101 ? -20.365 -4.924 15.992 1.00 79.62 101 MET A CA 1
ATOM 779 C C . MET A 1 101 ? -21.851 -4.599 16.150 1.00 79.62 101 MET A C 1
ATOM 781 O O . MET A 1 101 ? -22.293 -4.306 17.261 1.00 79.62 101 MET A O 1
ATOM 785 N N . GLU A 1 102 ? -22.638 -4.698 15.077 1.00 86.06 102 GLU A N 1
ATOM 786 C CA . GLU A 1 102 ? -24.090 -4.518 15.137 1.00 86.06 102 GLU A CA 1
ATOM 787 C C . GLU A 1 102 ? -24.748 -5.535 16.073 1.00 86.06 102 GLU A C 1
ATOM 789 O O . GLU A 1 102 ? -25.613 -5.178 16.876 1.00 86.06 102 GLU A O 1
ATOM 794 N N . GLY A 1 103 ? -24.318 -6.797 16.010 1.00 83.75 103 GLY A N 1
ATOM 795 C CA . GLY A 1 103 ? -24.755 -7.841 16.929 1.00 83.75 103 GLY A CA 1
ATOM 796 C C . GLY A 1 103 ? -24.460 -7.478 18.384 1.00 83.75 103 GLY A C 1
ATOM 797 O O . GLY A 1 103 ? -25.357 -7.552 19.222 1.00 83.75 103 GLY A O 1
ATOM 798 N N . ALA A 1 104 ? -23.243 -7.016 18.679 1.00 82.75 104 ALA A N 1
ATOM 799 C CA . ALA A 1 104 ? -22.850 -6.594 20.023 1.00 82.75 104 ALA A CA 1
ATOM 800 C C . ALA A 1 104 ? -23.670 -5.394 20.530 1.00 82.75 104 ALA A C 1
ATOM 802 O O . ALA A 1 104 ? -24.111 -5.405 21.679 1.00 82.75 104 ALA A O 1
ATOM 803 N N . ILE A 1 105 ? -23.946 -4.402 19.673 1.00 86.62 105 ILE A N 1
ATOM 804 C CA . ILE A 1 105 ? -24.835 -3.267 19.991 1.00 86.62 105 ILE A CA 1
ATOM 805 C C . ILE A 1 105 ? -26.248 -3.763 20.330 1.00 86.62 105 ILE A C 1
ATOM 807 O O . ILE A 1 105 ? -26.892 -3.245 21.240 1.00 86.62 105 ILE A O 1
ATOM 811 N N . ARG A 1 106 ? -26.721 -4.810 19.644 1.00 86.56 106 ARG A N 1
ATOM 812 C CA . ARG A 1 106 ? -28.009 -5.475 19.905 1.00 86.56 106 ARG A CA 1
ATOM 813 C C . ARG A 1 106 ? -27.965 -6.465 21.082 1.00 86.56 106 ARG A C 1
ATOM 815 O O . ARG A 1 106 ? -28.945 -7.170 21.306 1.00 86.56 106 ARG A O 1
ATOM 822 N N . GLY A 1 107 ? -26.850 -6.556 21.814 1.00 86.25 107 GLY A N 1
ATOM 823 C CA . GLY A 1 107 ? -26.669 -7.480 22.940 1.00 86.25 107 GLY A CA 1
ATOM 824 C C . GLY A 1 107 ? -26.535 -8.955 22.540 1.00 86.25 107 GLY A C 1
ATOM 825 O O . GLY A 1 107 ? -26.673 -9.839 23.384 1.00 86.25 107 GLY A O 1
ATOM 826 N N . GLN A 1 108 ? -26.289 -9.246 21.261 1.00 83.19 108 GLN A N 1
ATOM 827 C CA . GLN A 1 108 ? -26.115 -10.608 20.765 1.00 83.19 108 GLN A CA 1
ATOM 828 C C . GLN A 1 108 ? -24.710 -11.139 21.091 1.00 83.19 108 GLN A C 1
ATOM 830 O O . GLN A 1 108 ? -23.730 -10.388 21.065 1.00 83.19 108 GLN A O 1
ATOM 835 N N . PRO A 1 109 ? -24.575 -12.447 21.374 1.00 75.81 109 PRO A N 1
ATOM 836 C CA . PRO A 1 109 ? -23.275 -13.054 21.617 1.00 75.81 109 PRO A CA 1
ATOM 837 C C . PRO A 1 109 ? -22.412 -13.039 20.348 1.00 75.81 109 PRO A C 1
ATOM 839 O O . PRO A 1 109 ? -22.891 -13.295 19.241 1.00 75.81 109 PRO A O 1
ATOM 842 N N . ARG A 1 110 ? -21.109 -12.782 20.517 1.00 71.94 110 ARG A N 1
ATOM 843 C CA . ARG A 1 110 ? -20.130 -12.758 19.420 1.00 71.94 110 ARG A CA 1
ATOM 844 C C . ARG A 1 110 ? -20.089 -14.105 18.695 1.00 71.94 110 ARG A C 1
ATOM 846 O O . ARG A 1 110 ? -19.907 -15.147 19.329 1.00 71.94 110 ARG A O 1
ATOM 853 N N . ARG A 1 111 ? -20.177 -14.095 17.361 1.00 70.12 111 ARG A N 1
ATOM 854 C CA . ARG A 1 111 ? -20.093 -15.318 16.549 1.00 70.12 111 ARG A CA 1
ATOM 855 C C . ARG A 1 111 ? -18.665 -15.874 16.575 1.00 70.12 111 ARG A C 1
ATOM 857 O O . ARG A 1 111 ? -17.730 -15.280 16.034 1.00 70.12 111 ARG A O 1
ATOM 864 N N . LEU A 1 112 ? -18.480 -17.030 17.216 1.00 65.38 112 LEU A N 1
ATOM 865 C CA . LEU A 1 112 ? -17.186 -17.714 17.272 1.00 65.38 112 LEU A CA 1
ATOM 866 C C . LEU A 1 112 ? -16.764 -18.187 15.871 1.00 65.38 112 LEU A C 1
ATOM 868 O O . LEU A 1 112 ? -17.578 -18.687 15.095 1.00 65.38 112 LEU A O 1
ATOM 872 N N . ARG A 1 113 ? -15.473 -18.037 15.534 1.00 62.59 113 ARG A N 1
ATOM 873 C CA . ARG A 1 113 ? -14.911 -18.600 14.293 1.00 62.59 113 ARG A CA 1
ATOM 874 C C . ARG A 1 113 ? -15.040 -20.126 14.343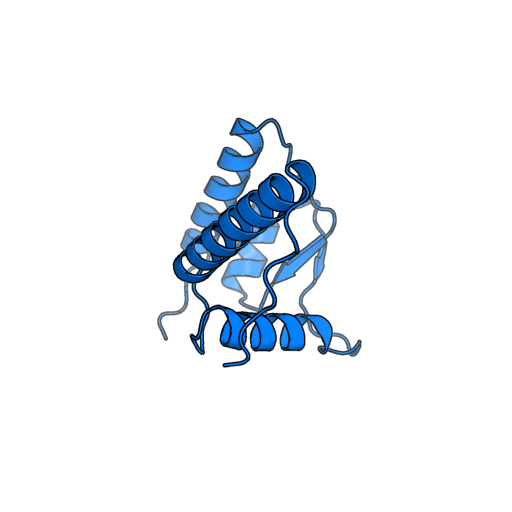 1.00 62.59 113 ARG A C 1
ATOM 876 O O . ARG A 1 113 ? -14.480 -20.749 15.242 1.00 62.59 113 ARG A O 1
ATOM 883 N N . SER A 1 114 ? -15.699 -20.728 13.352 1.00 57.09 114 SER A N 1
ATOM 884 C CA . SER A 1 114 ? -15.520 -22.159 13.090 1.00 57.09 114 SER A CA 1
ATOM 885 C C . SER A 1 114 ? -14.064 -22.381 12.691 1.00 57.09 114 SER A C 1
ATOM 887 O O . SER A 1 114 ? -13.573 -21.708 11.781 1.00 57.09 114 SER A O 1
ATOM 889 N N . LYS A 1 115 ? -13.368 -23.296 13.3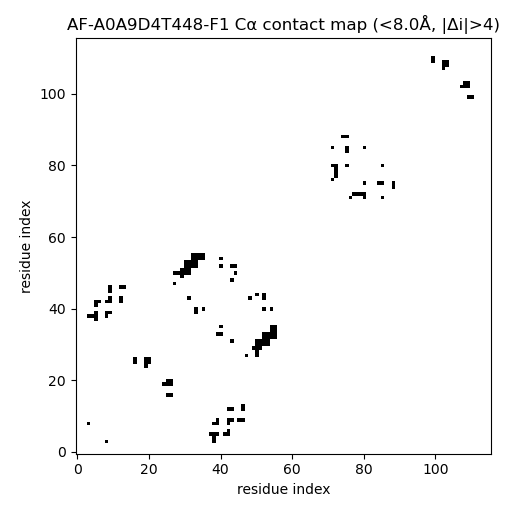74 1.00 43.19 115 LYS A N 1
ATOM 890 C CA . LYS A 1 115 ? -12.052 -23.757 12.924 1.00 43.19 115 LYS A CA 1
ATOM 891 C C . LYS A 1 115 ? -12.252 -24.449 11.570 1.00 43.19 115 LYS A C 1
ATOM 893 O O . LYS A 1 115 ? -13.093 -25.341 11.471 1.00 43.19 115 LYS A O 1
ATOM 898 N N . LYS A 1 116 ? -11.555 -23.974 10.542 1.00 41.94 116 LYS A N 1
ATOM 899 C CA . LYS A 1 116 ? -11.293 -24.726 9.313 1.00 41.94 116 LYS A CA 1
ATOM 900 C C . LYS A 1 116 ? -9.880 -25.265 9.408 1.00 41.94 116 LYS A C 1
ATOM 902 O O . LYS A 1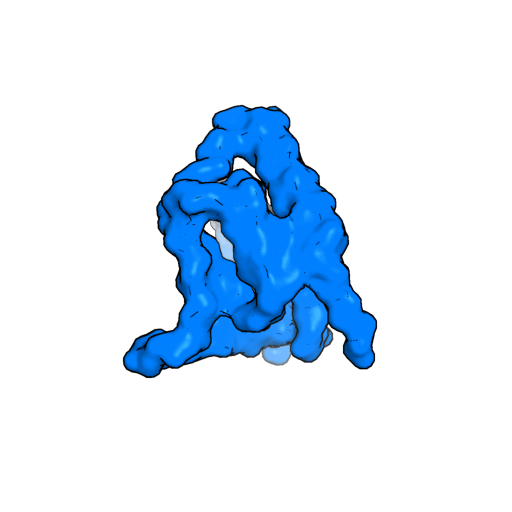 116 ? -9.039 -24.521 9.964 1.00 41.94 116 LYS A O 1
#

Mean predicted aligned error: 14.66 Å

Nearest PDB structures (foldseek):
  5bqp-assembly1_C  TM=5.840E-01  e=5.851E+00  Saccharolobus solfataricus P2

Radius of gyration: 18.24 Å; Cα contacts (8 Å, |Δi|>4): 84; chains: 1; bounding box: 48×39×40 Å

Sequence (116 aa):
MTRRTQVAYEALFEEVLNFAADTGLALNPKTVSTDFELAAINAIRTLLPSSDVLVDGFPRGNNAVQALHQRSEILVGAQHVNVFPLITTMKREQARVEDDMEGAIRGQPRRLRSKK

pLDDT: mean 72.16, std 13.0, range [39.88, 87.94]